Protein AF-A0A8H6AE35-F1 (afdb_monomer)

Structure (mmCIF, N/CA/C/O backbone):
data_AF-A0A8H6AE35-F1
#
_entry.id   AF-A0A8H6AE35-F1
#
loop_
_atom_site.group_PDB
_atom_site.id
_atom_site.type_symbol
_atom_site.label_atom_id
_atom_site.label_alt_id
_atom_site.label_comp_id
_atom_site.label_asym_id
_atom_site.label_entity_id
_atom_site.label_seq_id
_atom_site.pdbx_PDB_ins_code
_atom_site.Cartn_x
_atom_site.Cartn_y
_atom_site.Cartn_z
_atom_site.occupancy
_atom_site.B_iso_or_equiv
_atom_site.auth_seq_id
_atom_site.auth_comp_id
_atom_site.auth_asym_id
_atom_site.auth_atom_id
_atom_site.pdbx_PDB_model_num
ATOM 1 N N . MET A 1 1 ? -24.345 3.862 10.213 1.00 61.72 1 MET A N 1
ATOM 2 C CA . MET A 1 1 ? -23.759 2.554 9.835 1.00 61.72 1 MET A CA 1
ATOM 3 C C . MET A 1 1 ? -23.803 1.649 11.055 1.00 61.72 1 MET A C 1
ATOM 5 O O . MET A 1 1 ? -23.489 2.137 12.128 1.00 61.72 1 MET A O 1
ATOM 9 N N . SER A 1 2 ? -24.233 0.392 10.921 1.00 86.06 2 SER A N 1
ATOM 10 C CA . SER A 1 2 ? -24.308 -0.544 12.057 1.00 86.06 2 SER A CA 1
ATOM 11 C C . SER A 1 2 ? -22.906 -0.990 12.490 1.00 86.06 2 SER A C 1
ATOM 13 O O . SER A 1 2 ? -22.033 -1.174 11.639 1.00 86.06 2 SER A O 1
ATOM 15 N N . GLU A 1 3 ? -22.683 -1.192 13.786 1.00 84.06 3 GLU A N 1
ATOM 16 C CA . GLU A 1 3 ? -21.409 -1.663 14.348 1.00 84.06 3 GLU A CA 1
ATOM 17 C C . GLU A 1 3 ? -20.921 -2.956 13.674 1.00 84.06 3 GLU A C 1
ATOM 19 O O . GLU A 1 3 ? -19.757 -3.064 13.289 1.00 84.06 3 GLU A O 1
ATOM 24 N N . ALA A 1 4 ? -21.842 -3.878 13.375 1.00 88.56 4 ALA A N 1
ATOM 25 C CA . ALA A 1 4 ? -21.546 -5.106 12.639 1.00 88.56 4 ALA A CA 1
ATOM 26 C C . ALA A 1 4 ? -20.911 -4.831 11.261 1.00 88.56 4 ALA A C 1
ATOM 28 O O . ALA A 1 4 ? -19.960 -5.500 10.859 1.00 88.56 4 ALA A O 1
ATOM 29 N N . THR A 1 5 ? -21.382 -3.801 10.548 1.00 87.81 5 THR A N 1
ATOM 30 C CA . THR A 1 5 ? -20.834 -3.437 9.229 1.00 87.81 5 THR A CA 1
ATOM 31 C C . THR A 1 5 ? -19.429 -2.844 9.317 1.00 87.81 5 THR A C 1
ATOM 33 O O . THR A 1 5 ? -18.624 -3.043 8.407 1.00 87.81 5 THR A O 1
ATOM 36 N N . LEU A 1 6 ? -19.104 -2.149 10.412 1.00 88.62 6 LEU A N 1
ATOM 37 C CA . LEU A 1 6 ? -17.765 -1.603 10.649 1.00 88.62 6 LEU A CA 1
ATOM 38 C C . LEU A 1 6 ? -16.768 -2.718 10.975 1.00 88.62 6 LEU A C 1
ATOM 40 O O . LEU A 1 6 ? -15.671 -2.740 10.415 1.00 88.62 6 LEU A O 1
ATOM 44 N N . THR A 1 7 ? -17.172 -3.672 11.815 1.00 90.25 7 THR A N 1
ATOM 45 C CA . THR A 1 7 ? -16.350 -4.831 12.186 1.00 90.25 7 THR A CA 1
ATOM 46 C C . THR A 1 7 ? -16.011 -5.690 10.973 1.00 90.25 7 THR A C 1
ATOM 48 O O . THR A 1 7 ? -14.846 -6.029 10.773 1.00 90.25 7 THR A O 1
ATOM 51 N N . VAL A 1 8 ? -16.995 -5.963 10.110 1.00 93.00 8 VAL A N 1
ATOM 52 C CA . VAL A 1 8 ? -16.777 -6.712 8.864 1.00 93.00 8 VAL A CA 1
ATOM 53 C C . VAL A 1 8 ? -15.834 -5.960 7.923 1.00 93.00 8 VAL A C 1
ATOM 55 O O . VAL A 1 8 ? -14.871 -6.529 7.424 1.00 93.00 8 VAL A O 1
ATOM 58 N N . ARG A 1 9 ? -16.038 -4.655 7.702 1.00 91.62 9 ARG A N 1
ATOM 59 C CA . ARG A 1 9 ? -15.123 -3.872 6.848 1.00 91.62 9 ARG A CA 1
ATOM 60 C C . ARG A 1 9 ? -13.689 -3.906 7.365 1.00 91.62 9 ARG A C 1
ATOM 62 O O . ARG A 1 9 ? -12.757 -4.023 6.574 1.00 91.62 9 ARG A O 1
ATOM 69 N N . ARG A 1 10 ? -13.516 -3.836 8.685 1.00 92.44 10 ARG A N 1
ATOM 70 C CA . ARG A 1 10 ? -12.202 -3.903 9.319 1.00 92.44 10 ARG A CA 1
ATOM 71 C C . ARG A 1 10 ? -11.553 -5.274 9.139 1.00 92.44 10 ARG A C 1
ATOM 73 O O . ARG A 1 10 ? -10.369 -5.314 8.831 1.00 92.44 10 ARG A O 1
ATOM 80 N N . SER A 1 11 ? -12.291 -6.373 9.300 1.00 94.56 11 SER A N 1
ATOM 81 C CA . SER A 1 11 ? -11.723 -7.715 9.119 1.00 94.56 11 SER A CA 1
ATOM 82 C C . SER A 1 11 ? -11.271 -7.954 7.678 1.00 94.56 11 SER A C 1
ATOM 84 O O . SER A 1 11 ? -10.155 -8.423 7.468 1.00 94.56 11 SER A O 1
ATOM 86 N N . TYR A 1 12 ? -12.070 -7.544 6.688 1.00 95.25 12 TYR A N 1
ATOM 87 C CA . TYR A 1 12 ? -11.677 -7.617 5.279 1.00 95.25 12 TYR A CA 1
ATOM 88 C C . TYR A 1 12 ? -10.474 -6.725 4.965 1.00 95.25 12 TYR A C 1
ATOM 90 O O . TYR A 1 12 ? -9.563 -7.164 4.273 1.00 95.25 12 TYR A O 1
ATOM 98 N N . ALA A 1 13 ? -10.420 -5.504 5.508 1.00 93.81 13 ALA A N 1
ATOM 99 C CA . ALA A 1 13 ? -9.268 -4.624 5.319 1.00 93.81 13 ALA A CA 1
ATOM 100 C C . ALA A 1 13 ? -7.968 -5.246 5.860 1.00 93.81 13 ALA A C 1
ATOM 102 O O . ALA A 1 13 ? -6.922 -5.144 5.221 1.00 93.81 13 ALA A O 1
ATOM 103 N N . GLU A 1 14 ? -8.020 -5.919 7.013 1.00 94.12 14 GLU A N 1
ATOM 104 C CA . GLU A 1 14 ? -6.869 -6.674 7.512 1.00 94.12 14 GLU A CA 1
ATOM 105 C C . GLU A 1 14 ? -6.538 -7.863 6.612 1.00 94.12 14 GLU A C 1
ATOM 107 O O . GLU A 1 14 ? -5.373 -8.039 6.266 1.00 94.12 14 GLU A O 1
ATOM 112 N N . LEU A 1 15 ? -7.531 -8.648 6.192 1.00 96.62 15 LEU A N 1
ATOM 113 C CA . LEU A 1 15 ? -7.325 -9.800 5.312 1.00 96.62 15 LEU A CA 1
ATOM 114 C C . LEU A 1 15 ? -6.634 -9.388 4.007 1.00 96.62 15 LEU A C 1
ATOM 116 O O . LEU A 1 15 ? -5.630 -9.987 3.629 1.00 96.62 15 LEU A O 1
ATOM 120 N N . TYR A 1 16 ? -7.112 -8.326 3.357 1.00 95.00 16 TYR A N 1
ATOM 121 C CA . TYR A 1 16 ? -6.507 -7.807 2.131 1.00 95.00 16 TYR A CA 1
ATOM 122 C C . TYR A 1 16 ? -5.099 -7.260 2.361 1.00 95.00 16 TYR A C 1
ATOM 124 O O . TYR A 1 16 ? -4.239 -7.437 1.504 1.00 95.00 16 TYR A O 1
ATOM 132 N N . ALA A 1 17 ? -4.829 -6.652 3.523 1.00 94.44 17 ALA A N 1
ATOM 133 C CA . ALA A 1 17 ? -3.479 -6.212 3.863 1.00 94.44 17 ALA A CA 1
ATOM 134 C C . ALA A 1 17 ? -2.512 -7.399 3.949 1.00 94.44 17 ALA A C 1
ATOM 136 O O . ALA A 1 17 ? -1.426 -7.338 3.380 1.00 94.44 17 ALA A O 1
ATOM 137 N N . HIS A 1 18 ? -2.914 -8.485 4.614 1.00 94.62 18 HIS A N 1
ATOM 138 C CA . HIS A 1 18 ? -2.094 -9.694 4.707 1.00 94.62 18 HIS A CA 1
ATOM 139 C C . HIS A 1 18 ? -1.900 -10.340 3.332 1.00 94.62 18 HIS A C 1
ATOM 141 O O . HIS A 1 18 ? -0.783 -10.699 2.983 1.00 94.62 18 HIS A O 1
ATOM 147 N N . ALA A 1 19 ? -2.954 -10.423 2.517 1.00 93.44 19 ALA A N 1
ATOM 148 C CA . ALA A 1 19 ? -2.854 -10.961 1.162 1.00 93.44 19 ALA A CA 1
ATOM 149 C C . ALA A 1 19 ? -1.888 -10.148 0.280 1.00 93.44 19 ALA A C 1
ATOM 151 O O . ALA A 1 19 ? -1.064 -10.733 -0.420 1.00 93.44 19 ALA A O 1
ATOM 152 N N . ALA A 1 20 ? -1.941 -8.813 0.347 1.00 92.06 20 ALA A N 1
ATOM 153 C CA . ALA A 1 20 ? -1.037 -7.943 -0.402 1.00 92.06 20 ALA A CA 1
ATOM 154 C C . ALA A 1 20 ? 0.424 -8.096 0.054 1.00 92.06 20 ALA A C 1
ATOM 156 O O . ALA A 1 20 ? 1.321 -8.163 -0.782 1.00 92.06 20 ALA A O 1
ATOM 157 N N . LEU A 1 21 ? 0.669 -8.198 1.364 1.00 92.19 21 LEU A N 1
ATOM 158 C CA . LEU A 1 21 ? 2.012 -8.421 1.911 1.00 92.19 21 LEU A CA 1
ATOM 159 C C . LEU A 1 21 ? 2.576 -9.785 1.502 1.00 92.19 21 LEU A C 1
ATOM 161 O O . LEU A 1 21 ? 3.684 -9.840 0.977 1.00 92.19 21 LEU A O 1
ATOM 165 N N . ASN A 1 22 ? 1.787 -10.851 1.651 1.00 91.19 22 ASN A N 1
ATOM 166 C CA . ASN A 1 22 ? 2.178 -12.198 1.232 1.00 91.19 22 ASN A CA 1
ATOM 167 C C . ASN A 1 22 ? 2.440 -12.261 -0.278 1.00 91.19 22 ASN A C 1
ATOM 169 O O . ASN A 1 22 ? 3.361 -12.934 -0.726 1.00 91.19 22 ASN A O 1
ATOM 173 N N . SER A 1 23 ? 1.647 -11.539 -1.077 1.00 87.81 23 SER A N 1
ATOM 174 C CA . SER A 1 23 ? 1.897 -11.424 -2.511 1.00 87.81 23 SER A CA 1
ATOM 175 C C . SER A 1 23 ? 3.272 -10.814 -2.777 1.00 87.81 23 SER A C 1
ATOM 177 O O . SER A 1 23 ? 4.013 -11.392 -3.562 1.00 87.81 23 SER A O 1
ATOM 179 N N . ILE A 1 24 ? 3.627 -9.710 -2.101 1.00 87.25 24 ILE A N 1
ATOM 180 C CA . ILE A 1 24 ? 4.938 -9.050 -2.240 1.00 87.25 24 ILE A CA 1
ATOM 181 C C . ILE A 1 24 ? 6.086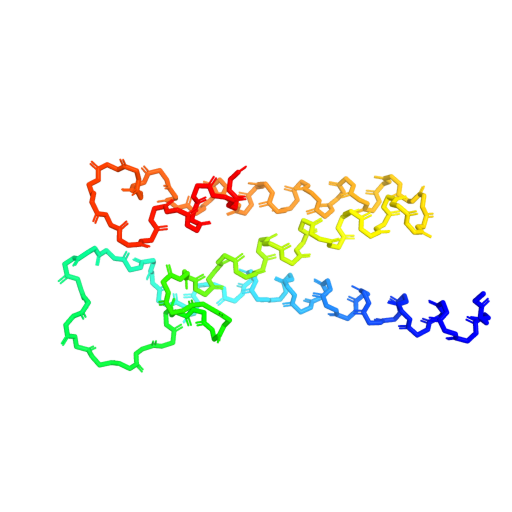 -9.989 -1.869 1.00 87.25 24 ILE A C 1
ATOM 183 O O . ILE A 1 24 ? 7.090 -10.038 -2.572 1.00 87.25 24 ILE A O 1
ATOM 187 N N . GLU A 1 25 ? 5.942 -10.749 -0.787 1.00 86.75 25 GLU A N 1
ATOM 188 C CA . GLU A 1 25 ? 6.955 -11.716 -0.347 1.00 86.75 25 GLU A CA 1
ATOM 189 C C . GLU A 1 25 ? 7.166 -12.842 -1.373 1.00 86.75 25 GLU A C 1
ATOM 191 O O . GLU A 1 25 ? 8.298 -13.267 -1.602 1.00 86.75 25 GLU A O 1
ATOM 196 N N . ASN A 1 26 ? 6.106 -13.243 -2.075 1.00 82.50 26 ASN A N 1
ATOM 197 C CA . ASN A 1 26 ? 6.148 -14.287 -3.100 1.00 82.50 26 ASN A CA 1
ATOM 198 C C . ASN A 1 26 ? 6.486 -13.752 -4.507 1.00 82.50 26 ASN A C 1
ATOM 200 O O . ASN A 1 26 ? 6.375 -14.474 -5.498 1.00 82.50 26 ASN A O 1
ATOM 204 N N . TRP A 1 27 ? 6.905 -12.490 -4.649 1.00 78.19 27 TRP A N 1
ATOM 205 C CA . TRP A 1 27 ? 7.253 -11.919 -5.958 1.00 78.19 27 TRP A CA 1
ATOM 206 C C . TRP A 1 27 ? 8.470 -12.540 -6.625 1.00 78.19 27 TRP A C 1
ATOM 208 O O . TRP A 1 27 ? 8.616 -12.385 -7.841 1.00 78.19 27 TRP A O 1
ATOM 218 N N . THR A 1 28 ? 9.321 -13.209 -5.852 1.00 64.12 28 THR A N 1
ATOM 219 C CA . THR A 1 28 ? 10.470 -13.977 -6.346 1.00 64.12 28 THR A CA 1
ATOM 220 C C . THR A 1 28 ? 10.020 -15.155 -7.212 1.00 64.12 28 THR A C 1
ATOM 222 O O . THR A 1 28 ? 10.705 -15.505 -8.168 1.00 64.12 28 THR A O 1
ATOM 225 N N . ASP A 1 29 ? 8.836 -15.707 -6.926 1.00 64.00 29 ASP A N 1
ATOM 226 C CA . ASP A 1 29 ? 8.227 -16.797 -7.696 1.00 64.00 29 ASP A CA 1
ATOM 227 C C . ASP A 1 29 ? 7.458 -16.280 -8.923 1.00 64.00 29 ASP A C 1
ATOM 229 O O . ASP A 1 29 ? 7.083 -17.051 -9.811 1.00 64.00 29 ASP A O 1
ATOM 233 N N . LEU A 1 30 ? 7.206 -14.966 -8.990 1.00 64.81 30 LEU A N 1
ATOM 234 C CA . LEU A 1 30 ? 6.528 -14.338 -10.116 1.00 64.81 30 LEU A CA 1
ATOM 235 C C . LEU A 1 30 ? 7.521 -13.949 -11.212 1.00 64.81 30 LEU A C 1
ATOM 237 O O . LEU A 1 30 ? 8.601 -13.429 -10.914 1.00 64.81 30 LEU A O 1
ATOM 241 N N . PRO A 1 31 ? 7.123 -14.072 -12.491 1.00 61.47 31 PRO A N 1
ATOM 242 C CA . PRO A 1 31 ? 7.977 -13.644 -13.583 1.00 61.47 31 PRO A CA 1
ATOM 243 C C . PRO A 1 31 ? 8.343 -12.159 -13.452 1.00 61.47 31 PRO A C 1
ATOM 245 O O . PRO A 1 31 ? 7.601 -11.349 -12.880 1.00 61.47 31 PRO A O 1
ATOM 248 N N . GLU A 1 32 ? 9.512 -11.804 -13.975 1.00 63.19 32 GLU A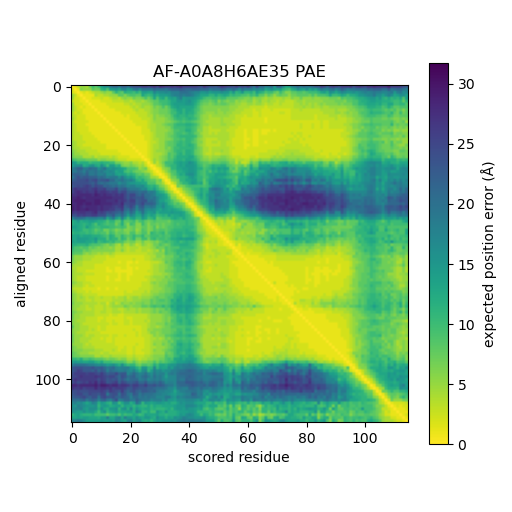 N 1
ATOM 249 C CA . GLU A 1 32 ? 9.982 -10.421 -14.038 1.00 63.19 32 GLU A CA 1
ATOM 250 C C . GLU A 1 32 ? 9.000 -9.538 -14.831 1.00 63.19 32 GLU A C 1
ATOM 252 O O . GLU A 1 32 ? 8.199 -10.046 -15.627 1.00 63.19 32 GLU A O 1
ATOM 257 N N . LEU A 1 33 ? 9.007 -8.222 -14.571 1.00 58.94 33 LEU A N 1
ATOM 258 C CA . LEU A 1 33 ? 8.065 -7.303 -15.215 1.00 58.94 33 LEU A CA 1
ATOM 259 C C . LEU A 1 33 ? 8.160 -7.421 -16.747 1.00 58.94 33 LEU A C 1
ATOM 261 O O . LEU A 1 33 ? 9.265 -7.510 -17.284 1.00 58.94 33 LEU A O 1
ATOM 265 N N . PRO A 1 34 ? 7.022 -7.405 -17.463 1.00 55.03 34 PRO A N 1
ATOM 266 C CA . PRO A 1 34 ? 7.028 -7.537 -18.911 1.00 55.03 34 PRO A CA 1
ATOM 267 C C . PRO A 1 34 ? 7.807 -6.382 -19.555 1.00 55.03 34 PRO A C 1
ATOM 269 O O . PRO A 1 34 ? 7.484 -5.211 -19.359 1.00 55.03 34 PRO A O 1
ATOM 272 N N . THR A 1 35 ? 8.830 -6.723 -20.339 1.00 53.62 35 THR A N 1
ATOM 273 C CA . THR A 1 35 ? 9.482 -5.808 -21.281 1.00 53.62 35 THR A CA 1
ATOM 274 C C . THR A 1 35 ? 8.712 -5.822 -22.609 1.00 53.62 35 THR A C 1
ATOM 276 O O . THR A 1 35 ? 8.162 -6.862 -22.987 1.00 53.62 35 THR A O 1
ATOM 279 N N . PRO A 1 36 ? 8.659 -4.700 -23.352 1.00 49.97 36 PRO A N 1
ATOM 280 C CA . PRO A 1 36 ? 7.839 -4.576 -24.565 1.00 49.97 36 PRO A CA 1
ATOM 281 C C . PRO A 1 36 ? 8.178 -5.599 -25.667 1.00 49.97 36 PRO A C 1
ATOM 283 O O . PRO A 1 36 ? 7.340 -5.884 -26.516 1.00 49.97 36 PRO A O 1
ATOM 286 N N . ALA A 1 37 ? 9.372 -6.200 -25.643 1.00 49.88 37 ALA A N 1
ATOM 287 C CA . ALA A 1 37 ? 9.801 -7.206 -26.615 1.00 49.88 37 ALA A CA 1
ATOM 288 C C . ALA A 1 37 ? 9.233 -8.623 -26.368 1.00 49.88 37 ALA A C 1
ATOM 290 O O . ALA A 1 37 ? 9.355 -9.483 -27.238 1.00 49.88 37 ALA A O 1
ATOM 291 N N . MET A 1 38 ? 8.635 -8.893 -25.201 1.00 51.47 38 MET A N 1
ATOM 292 C CA . MET A 1 38 ? 8.274 -10.254 -24.765 1.00 51.47 38 MET A CA 1
ATOM 293 C C . MET A 1 38 ? 6.782 -10.608 -24.935 1.00 51.47 38 MET A C 1
ATOM 295 O O . MET A 1 38 ? 6.364 -11.703 -24.564 1.00 51.47 38 MET A O 1
ATOM 299 N N . ASP A 1 39 ? 5.978 -9.701 -25.495 1.00 50.72 39 ASP A N 1
ATOM 300 C CA . ASP A 1 39 ? 4.504 -9.725 -25.435 1.00 50.72 39 ASP A CA 1
ATOM 301 C C . ASP A 1 39 ? 3.813 -10.605 -26.505 1.00 50.72 39 ASP A C 1
ATOM 303 O O . ASP A 1 39 ? 2.604 -10.527 -26.705 1.00 50.72 39 ASP A O 1
ATOM 307 N N . LEU A 1 40 ? 4.559 -11.453 -27.225 1.00 50.97 40 LEU A N 1
ATOM 308 C CA . LEU A 1 40 ? 4.023 -12.211 -28.371 1.00 50.97 40 LEU A CA 1
ATOM 309 C C . LEU A 1 40 ? 3.732 -13.692 -28.105 1.00 50.97 40 LEU A C 1
ATOM 311 O O . LEU A 1 40 ? 3.151 -14.359 -28.959 1.00 50.97 40 LEU A O 1
ATOM 315 N N . THR A 1 41 ? 4.076 -14.228 -26.934 1.00 43.53 41 THR A N 1
ATOM 316 C CA . THR A 1 41 ? 3.880 -15.656 -26.641 1.00 43.53 41 THR A CA 1
ATOM 317 C C . THR A 1 41 ? 3.091 -15.866 -25.352 1.00 43.53 41 THR A C 1
ATOM 319 O O . THR A 1 41 ? 3.666 -16.033 -24.284 1.00 43.53 41 THR A O 1
ATOM 322 N N . GLY A 1 42 ? 1.761 -15.865 -25.485 1.00 40.75 42 GLY A N 1
ATOM 323 C CA . GLY A 1 42 ? 0.825 -16.716 -24.738 1.00 40.75 42 GLY A CA 1
ATOM 324 C C . GLY A 1 42 ? 0.773 -16.617 -23.204 1.00 40.75 42 GLY A C 1
ATOM 325 O O . GLY A 1 42 ? 1.626 -17.143 -22.501 1.00 40.75 42 GLY A O 1
ATOM 326 N N . GLY A 1 43 ? -0.342 -16.079 -22.690 1.00 47.38 43 GLY A N 1
ATOM 327 C CA . GLY A 1 43 ? -1.041 -16.598 -21.499 1.00 47.38 43 GLY A CA 1
ATOM 328 C C . GLY A 1 43 ? -0.260 -16.736 -20.185 1.00 47.38 43 GLY A C 1
ATOM 329 O O . GLY A 1 43 ? -0.546 -17.647 -19.413 1.00 47.38 43 GLY A O 1
ATOM 330 N N . SER A 1 44 ? 0.727 -15.881 -19.917 1.00 50.62 44 SER A N 1
ATOM 331 C CA . SER A 1 44 ? 1.520 -15.938 -18.680 1.00 50.62 44 SER A CA 1
ATOM 332 C C . SER A 1 44 ? 0.850 -15.148 -17.535 1.00 50.62 44 SER A C 1
ATOM 334 O O . SER A 1 44 ? 0.279 -14.089 -17.808 1.00 50.62 44 SER A O 1
ATOM 336 N N . PRO A 1 45 ? 0.956 -15.576 -16.255 1.00 59.34 45 PRO A N 1
ATOM 337 C CA . PRO A 1 45 ? 0.413 -14.892 -15.064 1.00 59.34 45 PRO A CA 1
ATOM 338 C C . PRO A 1 45 ? 1.165 -13.588 -14.709 1.00 59.34 45 PRO A C 1
ATOM 340 O O . PRO A 1 45 ? 1.443 -13.296 -13.550 1.00 59.34 45 PRO A O 1
ATOM 343 N N . ARG A 1 46 ? 1.563 -12.813 -15.721 1.00 63.47 46 ARG A N 1
ATOM 344 C CA . ARG A 1 46 ? 2.350 -11.573 -15.600 1.00 63.47 46 ARG A CA 1
ATOM 345 C C . ARG A 1 46 ? 1.476 -10.330 -15.500 1.00 63.47 46 ARG A C 1
ATOM 347 O O . ARG A 1 46 ? 1.921 -9.302 -14.988 1.00 63.47 46 ARG A O 1
ATOM 354 N N . TRP A 1 47 ? 0.243 -10.439 -15.981 1.00 68.00 47 TRP A N 1
ATOM 355 C CA . TRP A 1 47 ? -0.702 -9.342 -16.105 1.00 68.00 47 TRP A CA 1
ATOM 356 C C . TRP A 1 47 ? -1.814 -9.463 -15.072 1.00 68.00 47 TRP A C 1
ATOM 358 O O . TRP A 1 47 ? -2.240 -10.559 -14.705 1.00 68.00 47 TRP A O 1
ATOM 368 N N . SER A 1 48 ? -2.258 -8.309 -14.598 1.00 70.56 48 SER A N 1
ATOM 369 C CA . SER A 1 48 ? -3.363 -8.163 -13.668 1.00 70.56 48 SER A CA 1
ATOM 370 C C . SER A 1 48 ? -4.659 -8.705 -14.272 1.00 70.56 48 SER A C 1
ATOM 372 O O . SER A 1 48 ? -4.967 -8.481 -15.444 1.00 70.56 48 SER A O 1
ATOM 374 N N . SER A 1 49 ? -5.459 -9.372 -13.440 1.00 71.19 49 SER A N 1
ATOM 375 C CA . SER A 1 49 ? -6.828 -9.761 -13.811 1.00 71.19 49 SER A CA 1
ATOM 376 C C . SER A 1 49 ? -7.789 -8.565 -13.828 1.00 71.19 49 SER A C 1
ATOM 378 O O . SER A 1 49 ? -8.838 -8.620 -14.468 1.00 71.19 49 SER A O 1
ATOM 380 N N . LEU A 1 50 ? -7.421 -7.478 -1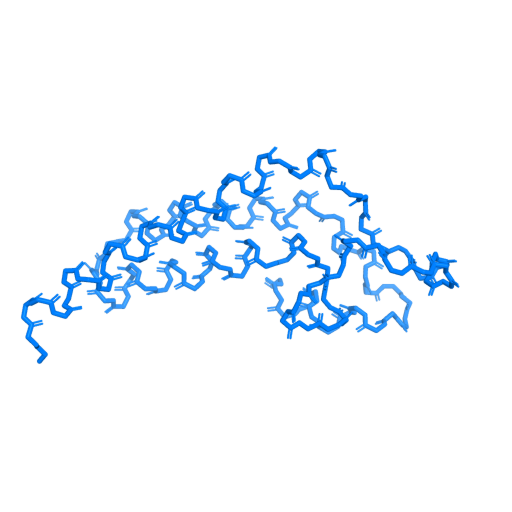3.141 1.00 71.75 50 LEU A N 1
ATOM 381 C CA . LEU A 1 50 ? -8.193 -6.242 -13.047 1.00 71.75 50 LEU A CA 1
ATOM 382 C C . LEU A 1 50 ? -7.977 -5.346 -14.269 1.00 71.75 50 LEU A C 1
ATOM 384 O O . LEU A 1 50 ? -8.909 -4.672 -14.705 1.00 71.75 50 LEU A O 1
ATOM 388 N N . HIS A 1 51 ? -6.760 -5.325 -14.819 1.00 69.50 51 HIS A N 1
ATOM 389 C CA . HIS A 1 51 ? -6.455 -4.561 -16.021 1.00 69.50 51 HIS A CA 1
ATOM 390 C C . HIS A 1 51 ? -5.405 -5.271 -16.896 1.00 69.50 51 HIS A C 1
ATOM 392 O O . HIS A 1 51 ? -4.266 -5.432 -16.456 1.00 69.50 51 HIS A O 1
ATOM 398 N N . PRO A 1 52 ? -5.728 -5.612 -18.160 1.00 65.38 52 PRO A N 1
ATOM 399 C CA . PRO A 1 52 ? -4.828 -6.357 -19.047 1.00 65.38 52 PRO A CA 1
ATOM 400 C C . PRO A 1 52 ? -3.471 -5.688 -19.290 1.00 65.38 52 PRO A C 1
ATOM 402 O O . PRO A 1 52 ? -2.502 -6.371 -19.596 1.00 65.38 52 PRO A O 1
ATOM 405 N N . SER A 1 53 ? -3.393 -4.362 -19.149 1.00 63.06 53 SER A N 1
ATOM 406 C CA . SER A 1 53 ? -2.157 -3.590 -19.342 1.00 63.06 53 SER A CA 1
ATOM 407 C C . SER A 1 53 ? -1.432 -3.248 -18.035 1.00 63.06 53 SER A C 1
ATOM 409 O O . SER A 1 53 ? -0.520 -2.431 -18.060 1.00 63.06 53 SER A O 1
ATOM 411 N N . ALA A 1 54 ? -1.860 -3.784 -16.886 1.00 67.12 54 ALA A N 1
ATOM 412 C CA . ALA A 1 54 ? -1.197 -3.553 -15.602 1.00 67.12 54 ALA A CA 1
ATOM 413 C C . ALA A 1 54 ? -0.402 -4.802 -15.177 1.00 67.12 54 ALA A C 1
ATOM 415 O O . ALA A 1 54 ? -0.953 -5.904 -15.203 1.00 67.12 54 ALA A O 1
ATOM 416 N N . PRO A 1 55 ? 0.870 -4.683 -14.758 1.00 74.38 55 PRO A N 1
ATOM 417 C CA . PRO A 1 55 ? 1.630 -5.806 -14.225 1.00 74.38 55 PRO A CA 1
ATOM 418 C C . PRO A 1 55 ? 0.995 -6.312 -12.931 1.00 74.38 55 PRO A C 1
ATOM 420 O O . PRO A 1 55 ? 0.597 -5.513 -12.083 1.00 74.38 55 PRO A O 1
ATOM 423 N N . LEU A 1 56 ? 0.982 -7.630 -12.733 1.00 76.50 56 LEU A N 1
ATOM 424 C CA . LEU A 1 56 ? 0.398 -8.259 -11.542 1.00 76.50 56 LEU A CA 1
ATOM 425 C C . LEU A 1 56 ? 1.001 -7.713 -10.232 1.00 76.50 56 LEU A C 1
ATOM 427 O O . LEU A 1 56 ? 0.292 -7.501 -9.253 1.00 76.50 56 LEU A O 1
ATOM 431 N N . LYS A 1 57 ? 2.306 -7.401 -10.230 1.00 79.50 57 LYS A N 1
ATOM 432 C CA . LYS A 1 57 ? 3.014 -6.840 -9.064 1.00 79.50 57 LYS A CA 1
ATOM 433 C C . LYS A 1 57 ? 2.478 -5.458 -8.639 1.00 79.50 57 LYS A C 1
ATOM 435 O O . LYS A 1 57 ? 2.587 -5.102 -7.472 1.00 79.50 57 LYS A O 1
ATOM 440 N N . LEU A 1 58 ? 1.841 -4.688 -9.530 1.00 81.44 58 LEU A N 1
ATOM 441 C CA . LEU A 1 58 ? 1.242 -3.402 -9.143 1.00 81.44 58 LEU A CA 1
ATOM 442 C C . LEU A 1 58 ? -0.011 -3.555 -8.276 1.00 81.44 58 LEU A C 1
ATOM 444 O O . LEU A 1 58 ? -0.309 -2.648 -7.501 1.00 81.44 58 LEU A O 1
ATOM 448 N N . GLU A 1 59 ? -0.737 -4.675 -8.364 1.00 85.69 59 GLU A N 1
ATOM 449 C CA . GLU A 1 59 ? -1.979 -4.865 -7.602 1.00 85.69 59 GLU A CA 1
ATOM 450 C C . GLU A 1 59 ? -1.729 -4.748 -6.094 1.00 85.69 59 GLU A C 1
ATOM 452 O O . GLU A 1 59 ? -2.457 -4.042 -5.397 1.00 85.69 59 GLU A O 1
ATOM 457 N N . SER A 1 60 ? -0.656 -5.369 -5.598 1.00 88.50 60 SER A N 1
ATOM 458 C CA . SER A 1 60 ? -0.303 -5.349 -4.174 1.00 88.50 60 SER A CA 1
ATOM 459 C C . SER A 1 60 ? 0.141 -3.964 -3.702 1.00 88.50 60 SER A C 1
ATOM 461 O O . SER A 1 60 ? -0.182 -3.568 -2.582 1.00 88.50 60 SER A O 1
ATOM 463 N N . VAL A 1 61 ? 0.817 -3.192 -4.561 1.00 88.75 61 VAL A N 1
ATOM 464 C CA . VAL A 1 61 ? 1.192 -1.797 -4.272 1.00 88.75 61 VAL A CA 1
ATOM 465 C C . VAL A 1 61 ? -0.064 -0.934 -4.140 1.00 88.75 61 VAL A C 1
ATOM 467 O O . VAL A 1 61 ? -0.267 -0.289 -3.109 1.00 88.75 61 VAL A O 1
ATOM 470 N N . VAL A 1 62 ? -0.954 -0.983 -5.136 1.00 88.94 62 VAL A N 1
ATOM 471 C CA . VAL A 1 62 ? -2.210 -0.217 -5.139 1.00 88.94 62 VAL A CA 1
ATOM 472 C C . VAL A 1 62 ? -3.106 -0.627 -3.967 1.00 88.94 62 VAL A C 1
ATOM 474 O O . VAL A 1 62 ? -3.674 0.234 -3.291 1.00 88.94 62 VAL A O 1
ATOM 477 N N . ALA A 1 63 ? -3.193 -1.924 -3.661 1.00 93.06 63 ALA A N 1
ATOM 478 C CA . ALA A 1 63 ? -3.949 -2.429 -2.520 1.00 93.06 63 ALA A CA 1
ATOM 479 C C . ALA A 1 63 ? -3.440 -1.845 -1.194 1.00 93.06 63 ALA A C 1
ATOM 481 O O . ALA A 1 63 ? -4.242 -1.372 -0.387 1.00 93.06 63 ALA A O 1
ATOM 482 N N . LEU A 1 64 ? -2.121 -1.814 -0.966 1.00 93.19 64 LEU A N 1
ATOM 483 C CA . LEU A 1 64 ? -1.546 -1.230 0.249 1.00 93.19 64 LEU A CA 1
ATOM 484 C C . LEU A 1 64 ? -1.806 0.279 0.358 1.00 93.19 64 LEU A C 1
ATOM 486 O O . LEU A 1 64 ? -2.106 0.751 1.458 1.00 93.19 64 LEU A O 1
ATOM 490 N N . VAL A 1 65 ? -1.761 1.024 -0.753 1.00 93.19 65 VAL A N 1
ATOM 491 C CA . VAL A 1 65 ? -2.110 2.458 -0.782 1.00 93.19 65 VAL A CA 1
ATOM 492 C C . VAL A 1 65 ? -3.574 2.666 -0.390 1.00 93.19 65 VAL A C 1
ATOM 494 O O . VAL A 1 65 ? -3.862 3.423 0.541 1.00 93.19 65 VAL A O 1
ATOM 497 N N . LEU A 1 66 ? -4.505 1.945 -1.024 1.00 94.12 66 LEU A N 1
ATOM 498 C CA . LEU A 1 66 ? -5.938 2.028 -0.714 1.00 94.12 66 LEU A CA 1
ATOM 499 C C . LEU A 1 66 ? -6.232 1.654 0.746 1.00 94.12 66 LEU A C 1
ATOM 501 O O . LEU A 1 66 ? -7.020 2.317 1.425 1.00 94.12 66 LEU A O 1
ATOM 505 N N . LEU A 1 67 ? -5.564 0.623 1.263 1.00 95.00 67 LEU A N 1
ATOM 506 C CA . LEU A 1 67 ? -5.684 0.206 2.657 1.00 95.00 67 LEU A CA 1
ATOM 507 C C . LEU A 1 67 ? -5.051 1.208 3.628 1.00 95.00 67 LEU A C 1
ATOM 509 O O . LEU A 1 67 ? -5.503 1.302 4.770 1.00 95.00 67 LEU A O 1
ATOM 513 N N . GLY A 1 68 ? -4.029 1.956 3.211 1.00 93.25 68 GLY A N 1
ATOM 514 C CA . GLY A 1 68 ? -3.488 3.090 3.957 1.00 93.25 68 GLY A CA 1
ATOM 515 C C . GLY A 1 68 ? -4.502 4.231 4.065 1.00 93.25 68 GLY A C 1
ATOM 516 O O . GLY A 1 68 ? -4.771 4.711 5.169 1.00 93.25 68 GLY A O 1
ATOM 517 N N . VAL A 1 69 ? -5.139 4.598 2.946 1.00 94.19 69 VAL A N 1
ATOM 518 C CA . VAL A 1 69 ? -6.226 5.594 2.910 1.00 94.19 69 VAL A CA 1
ATOM 519 C C . VAL A 1 69 ? -7.390 5.161 3.801 1.00 94.19 69 VAL A C 1
ATOM 521 O O . VAL A 1 69 ? -7.904 5.967 4.573 1.00 94.19 69 VAL A O 1
ATOM 524 N N . TYR A 1 70 ? -7.766 3.878 3.776 1.00 94.56 70 TYR A N 1
ATOM 525 C CA . TYR A 1 70 ? -8.789 3.338 4.673 1.00 94.56 70 TYR A CA 1
ATOM 526 C C . TYR A 1 70 ? -8.428 3.524 6.158 1.00 94.56 70 TYR A C 1
ATOM 528 O O . TYR A 1 70 ? -9.267 3.981 6.934 1.00 94.56 70 TYR A O 1
ATOM 536 N N . GLU A 1 71 ? -7.192 3.224 6.574 1.00 92.88 71 GLU A N 1
ATOM 537 C CA . GLU A 1 71 ? -6.775 3.416 7.975 1.00 92.88 71 GLU A CA 1
ATOM 538 C C . GLU A 1 71 ? -6.832 4.878 8.402 1.00 92.88 71 GLU A C 1
ATOM 540 O O . GLU A 1 71 ? -7.213 5.165 9.536 1.00 92.88 71 GLU A O 1
ATOM 545 N N . TYR A 1 72 ? -6.486 5.797 7.503 1.00 92.94 72 TYR A N 1
ATOM 546 C CA . TYR A 1 72 ? -6.573 7.224 7.775 1.00 92.94 72 TYR A CA 1
ATOM 547 C C . TYR A 1 72 ? -8.029 7.695 7.848 1.00 92.9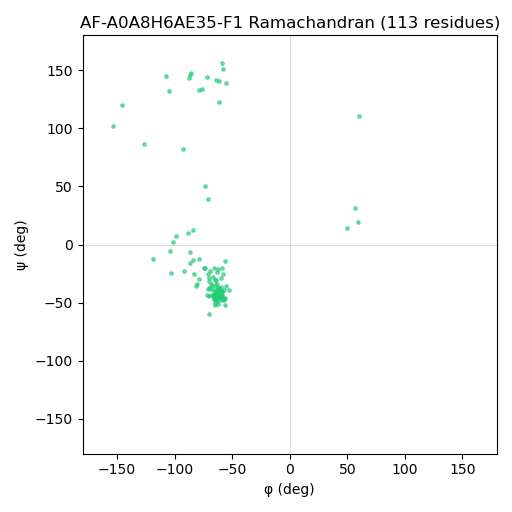4 72 TYR A C 1
ATOM 549 O O . TYR A 1 72 ? -8.473 8.146 8.902 1.00 92.94 72 TYR A O 1
ATOM 557 N N . CYS A 1 73 ? -8.793 7.530 6.767 1.00 91.19 73 CYS A N 1
ATOM 558 C CA . CYS A 1 73 ? -10.136 8.090 6.634 1.00 91.19 73 CYS A CA 1
ATOM 559 C C . CYS A 1 73 ? -11.173 7.418 7.541 1.00 91.19 73 CYS A C 1
ATOM 561 O O . CYS A 1 73 ? -12.073 8.089 8.031 1.00 91.19 73 CYS A O 1
ATOM 563 N N . GLN A 1 74 ? -11.091 6.097 7.733 1.00 89.75 74 GLN A N 1
ATOM 564 C CA . GLN A 1 74 ? -12.140 5.332 8.424 1.00 89.75 74 GLN A CA 1
ATOM 565 C C . GLN A 1 74 ? -11.766 4.961 9.858 1.00 89.75 74 GLN A C 1
ATOM 567 O O . GLN A 1 74 ? -12.649 4.701 10.672 1.00 89.75 74 GLN A O 1
ATOM 572 N N . ARG A 1 75 ? -10.467 4.894 10.177 1.00 89.62 75 ARG A N 1
ATOM 573 C CA . ARG A 1 75 ? -9.995 4.453 11.497 1.00 89.62 75 ARG A CA 1
ATOM 574 C C . ARG A 1 75 ? -9.203 5.508 12.262 1.00 89.62 75 ARG A C 1
ATOM 576 O O . ARG A 1 75 ? -8.947 5.289 13.443 1.00 89.62 75 ARG A O 1
ATOM 583 N N . GLY A 1 76 ? -8.783 6.599 11.615 1.00 90.44 76 GLY A N 1
ATOM 584 C CA . GLY A 1 76 ? -7.890 7.595 12.212 1.00 90.44 76 GLY A CA 1
ATOM 585 C C . GLY A 1 76 ? -6.541 7.015 12.660 1.00 90.44 76 GLY A C 1
ATOM 586 O O . GLY A 1 76 ? -5.867 7.596 13.507 1.00 90.44 76 GLY A O 1
ATOM 587 N N . ASN A 1 77 ? -6.139 5.848 12.143 1.00 92.31 77 ASN A N 1
ATOM 588 C CA . ASN A 1 77 ? -4.943 5.141 12.592 1.00 92.31 77 ASN A CA 1
ATOM 589 C C . ASN A 1 77 ? -3.729 5.523 11.740 1.00 92.31 77 ASN A C 1
ATOM 591 O O . ASN A 1 77 ? -3.321 4.808 10.822 1.00 92.31 77 ASN A O 1
ATOM 595 N N . PHE A 1 78 ? -3.127 6.658 12.084 1.00 92.25 78 PHE A N 1
ATOM 596 C CA . PHE A 1 78 ? -1.973 7.214 11.378 1.00 92.25 78 PHE A CA 1
ATOM 597 C C . PHE A 1 78 ? -0.753 6.294 11.361 1.00 92.25 78 PHE A C 1
ATOM 599 O O . PHE A 1 78 ? -0.039 6.250 10.363 1.00 92.25 78 PHE A O 1
ATOM 606 N N . SER A 1 79 ? -0.510 5.556 12.448 1.00 93.31 79 SER A N 1
ATOM 607 C CA . SER A 1 79 ? 0.629 4.637 12.531 1.00 93.31 79 SER A CA 1
ATOM 608 C C . SER A 1 79 ? 0.488 3.506 11.510 1.00 93.31 79 SER A C 1
ATOM 610 O O . SER A 1 79 ? 1.406 3.240 10.731 1.00 93.31 79 SER A O 1
ATOM 612 N N . LYS A 1 80 ? -0.705 2.900 11.440 1.00 92.00 80 LYS A N 1
ATOM 613 C CA . LYS A 1 80 ? -0.983 1.802 10.511 1.00 92.00 80 LYS A CA 1
ATOM 614 C C . LYS A 1 80 ? -1.062 2.266 9.060 1.00 92.00 80 LYS A C 1
ATOM 616 O O . LYS A 1 80 ? -0.531 1.585 8.187 1.00 92.00 80 LYS A O 1
ATOM 621 N N . MET A 1 81 ? -1.644 3.441 8.814 1.00 95.38 81 MET A N 1
ATOM 622 C CA . MET A 1 81 ? -1.588 4.085 7.500 1.00 95.38 81 MET A CA 1
ATOM 623 C C . MET A 1 81 ? -0.138 4.280 7.046 1.00 95.38 81 MET A C 1
ATOM 625 O O . MET A 1 81 ? 0.219 3.811 5.969 1.00 95.38 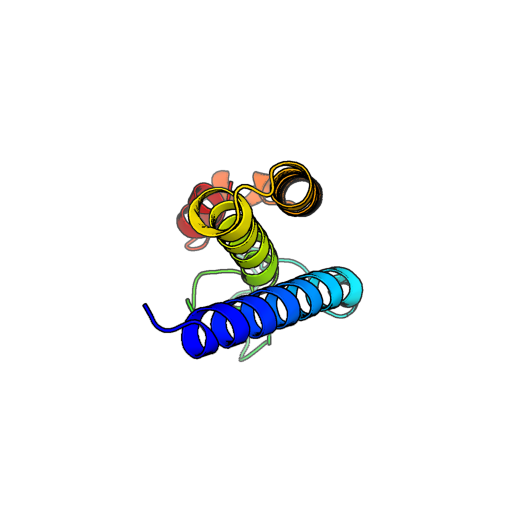81 MET A O 1
ATOM 629 N N . ARG A 1 82 ? 0.712 4.890 7.885 1.00 94.19 82 ARG A N 1
ATOM 630 C CA . ARG A 1 82 ? 2.116 5.163 7.546 1.00 94.19 82 ARG A CA 1
ATOM 631 C C . ARG A 1 82 ? 2.888 3.880 7.267 1.00 94.19 82 ARG A C 1
ATOM 633 O O . ARG A 1 82 ? 3.642 3.827 6.308 1.00 94.19 82 ARG A O 1
ATOM 640 N N . SER A 1 83 ? 2.687 2.841 8.077 1.00 93.81 83 SER A N 1
ATOM 641 C CA . SER A 1 83 ? 3.320 1.537 7.856 1.00 93.81 83 SER A CA 1
ATOM 642 C C . SER A 1 83 ? 2.941 0.940 6.494 1.00 93.81 83 SER A C 1
ATOM 644 O O . SER A 1 83 ? 3.829 0.524 5.750 1.00 93.81 83 SER A O 1
ATOM 646 N N . ARG A 1 84 ? 1.650 0.963 6.128 1.00 92.81 84 ARG A N 1
ATOM 647 C CA . ARG A 1 84 ? 1.174 0.466 4.826 1.00 92.81 84 ARG A CA 1
ATOM 648 C C . ARG A 1 84 ? 1.702 1.306 3.661 1.00 92.81 84 ARG A C 1
ATOM 650 O O . ARG A 1 84 ? 2.188 0.736 2.690 1.00 92.81 84 ARG A O 1
ATOM 657 N N . ALA A 1 85 ? 1.668 2.632 3.784 1.00 92.06 85 ALA A N 1
ATOM 658 C CA . ALA A 1 85 ? 2.179 3.551 2.769 1.00 92.06 85 ALA A CA 1
ATOM 659 C C . ALA A 1 85 ? 3.696 3.406 2.566 1.00 92.06 85 ALA A C 1
ATOM 661 O O . ALA A 1 85 ? 4.153 3.314 1.433 1.00 92.06 85 ALA A O 1
ATOM 662 N N . ASN A 1 86 ? 4.472 3.303 3.648 1.00 92.56 86 ASN A N 1
ATOM 663 C CA . ASN A 1 86 ? 5.918 3.093 3.566 1.00 92.56 86 ASN A CA 1
ATOM 664 C C . ASN A 1 86 ? 6.257 1.763 2.890 1.00 92.56 86 ASN A C 1
ATOM 666 O O . ASN A 1 86 ? 7.177 1.719 2.080 1.00 92.56 86 ASN A O 1
ATOM 670 N N . LYS A 1 87 ? 5.515 0.689 3.200 1.00 92.38 87 LYS A N 1
ATOM 671 C CA . LYS A 1 87 ? 5.695 -0.597 2.519 1.00 92.38 87 LYS A CA 1
ATOM 672 C C . LYS A 1 87 ? 5.369 -0.467 1.034 1.00 92.38 87 LYS A C 1
ATOM 674 O O . LYS A 1 87 ? 6.187 -0.879 0.228 1.00 92.38 87 LYS A O 1
ATOM 679 N N . ALA A 1 88 ? 4.234 0.141 0.680 1.00 89.88 88 ALA A N 1
ATOM 680 C CA . ALA A 1 88 ? 3.859 0.362 -0.715 1.00 89.88 88 ALA A CA 1
ATOM 681 C C . ALA A 1 88 ? 4.936 1.143 -1.481 1.00 89.88 88 ALA A C 1
ATOM 683 O O . ALA A 1 88 ? 5.325 0.725 -2.564 1.00 89.88 88 ALA A O 1
ATOM 684 N N . LEU A 1 89 ? 5.457 2.224 -0.891 1.00 87.75 89 LEU A N 1
ATOM 685 C CA . LEU A 1 89 ? 6.496 3.054 -1.494 1.00 87.75 89 LEU A CA 1
ATOM 686 C C . LEU A 1 89 ? 7.812 2.293 -1.672 1.00 87.75 89 LEU A C 1
ATOM 688 O O . LEU A 1 89 ? 8.358 2.297 -2.767 1.00 87.75 89 LEU A O 1
ATOM 692 N N . ALA A 1 90 ? 8.310 1.630 -0.624 1.00 88.12 90 ALA A N 1
ATOM 693 C CA . ALA A 1 90 ? 9.540 0.841 -0.710 1.00 88.12 90 ALA A CA 1
ATOM 694 C C . ALA A 1 90 ? 9.419 -0.226 -1.803 1.00 88.12 90 ALA A C 1
ATOM 696 O O . ALA A 1 90 ? 10.253 -0.321 -2.693 1.00 88.12 90 ALA A O 1
ATOM 697 N N . THR A 1 91 ? 8.297 -0.939 -1.799 1.00 86.50 91 THR A N 1
ATOM 698 C CA . THR A 1 91 ? 7.978 -1.943 -2.801 1.00 86.50 91 THR A CA 1
ATOM 699 C C . THR A 1 91 ? 7.866 -1.353 -4.216 1.00 86.50 91 THR A C 1
ATOM 701 O O . THR A 1 91 ? 8.328 -1.979 -5.161 1.00 86.50 91 THR A O 1
ATOM 704 N N . ALA A 1 92 ? 7.296 -0.158 -4.392 1.00 82.75 92 ALA A N 1
ATOM 705 C CA . ALA A 1 92 ? 7.231 0.515 -5.691 1.00 82.75 92 ALA A CA 1
ATOM 706 C C . ALA A 1 92 ? 8.612 0.963 -6.196 1.00 82.75 92 ALA A C 1
ATOM 708 O O . ALA A 1 92 ? 8.864 0.895 -7.394 1.00 82.75 92 ALA A O 1
ATOM 709 N N . VAL A 1 93 ? 9.498 1.392 -5.292 1.00 80.50 93 VAL A N 1
ATOM 710 C CA . VAL A 1 93 ? 10.891 1.754 -5.604 1.00 80.50 93 VAL A CA 1
ATOM 711 C C . VAL A 1 93 ? 11.713 0.524 -5.995 1.00 80.50 93 VAL A C 1
ATOM 713 O O . VAL A 1 93 ? 12.528 0.608 -6.910 1.00 80.50 93 VAL A O 1
ATOM 716 N N . ASP A 1 94 ? 11.482 -0.614 -5.337 1.00 80.06 94 ASP A N 1
ATOM 717 C CA . ASP A 1 94 ? 12.139 -1.886 -5.662 1.00 80.06 94 ASP A CA 1
ATOM 718 C C . ASP A 1 94 ? 11.674 -2.455 -7.014 1.00 80.06 94 ASP A C 1
ATOM 720 O O . ASP A 1 94 ? 12.374 -3.252 -7.643 1.00 80.06 94 ASP A O 1
ATOM 724 N N . LEU A 1 95 ? 10.491 -2.055 -7.489 1.00 74.44 95 LEU A N 1
ATOM 725 C CA . LEU A 1 95 ? 10.052 -2.373 -8.839 1.00 74.44 95 LEU A CA 1
ATOM 726 C C . LEU A 1 95 ? 10.782 -1.457 -9.838 1.00 74.44 95 LEU A C 1
ATOM 728 O O . LEU A 1 95 ? 10.787 -0.240 -9.663 1.00 74.44 95 LEU A O 1
ATOM 732 N N . PRO A 1 96 ? 11.326 -1.988 -10.949 1.00 61.34 96 PRO A N 1
ATOM 733 C CA . PRO A 1 96 ? 11.963 -1.186 -11.995 1.00 61.34 96 PRO A CA 1
ATOM 734 C C . PRO A 1 96 ? 10.926 -0.422 -12.847 1.00 61.34 96 PRO A C 1
ATOM 736 O O . PRO A 1 96 ? 10.944 -0.466 -14.077 1.00 61.34 96 PRO A O 1
ATOM 739 N N . LEU A 1 97 ? 10.003 0.303 -12.203 1.00 56.78 97 LEU A N 1
ATOM 740 C CA . LEU A 1 97 ? 8.974 1.132 -12.839 1.00 56.78 97 LEU A CA 1
ATOM 741 C C . LEU A 1 97 ? 9.590 2.268 -13.668 1.00 56.78 97 LEU A C 1
ATOM 743 O O . LEU A 1 97 ? 8.959 2.755 -14.597 1.00 56.78 97 LEU A O 1
ATOM 747 N N . TYR A 1 98 ? 10.843 2.645 -13.394 1.00 51.44 98 TYR A N 1
ATOM 748 C CA . TYR A 1 98 ? 11.586 3.661 -14.146 1.00 51.44 98 TYR A CA 1
ATOM 749 C C . TYR A 1 98 ? 11.759 3.325 -15.643 1.00 51.44 98 TYR A C 1
ATOM 751 O O . TYR A 1 98 ? 11.794 4.230 -16.472 1.00 51.44 98 TYR A O 1
ATOM 759 N N . ILE A 1 99 ? 11.795 2.040 -16.022 1.00 48.16 99 ILE A N 1
ATOM 760 C CA . ILE A 1 99 ? 11.965 1.617 -17.428 1.00 48.16 99 ILE A CA 1
ATOM 761 C C . ILE A 1 99 ? 10.669 1.827 -18.241 1.00 48.16 99 ILE A C 1
ATOM 763 O 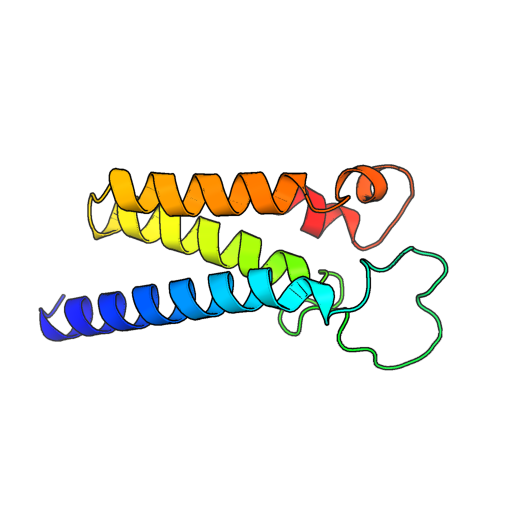O . ILE A 1 99 ? 10.705 1.962 -19.463 1.00 48.16 99 ILE A O 1
ATOM 767 N N . ALA A 1 100 ? 9.518 1.933 -17.571 1.00 50.16 100 ALA A N 1
ATOM 768 C CA . ALA A 1 100 ? 8.205 2.074 -18.197 1.00 50.16 100 ALA A CA 1
ATOM 769 C C . ALA A 1 100 ? 8.005 3.370 -18.989 1.00 50.16 100 ALA A C 1
ATOM 771 O O . ALA A 1 100 ? 7.245 3.395 -19.957 1.00 50.16 100 ALA A O 1
ATOM 772 N N . ASN A 1 101 ? 8.669 4.445 -18.560 1.00 48.44 101 ASN A N 1
ATOM 773 C CA . ASN A 1 101 ? 8.481 5.778 -19.125 1.00 48.44 101 ASN A CA 1
ATOM 774 C C . ASN A 1 101 ? 9.359 6.057 -20.346 1.00 48.44 101 ASN A C 1
ATOM 776 O O . ASN A 1 101 ? 9.195 7.111 -20.957 1.00 48.44 101 ASN A O 1
ATOM 780 N N . LEU A 1 102 ? 10.285 5.160 -20.707 1.00 49.53 102 LEU A N 1
ATOM 781 C CA . LEU A 1 102 ? 11.232 5.470 -21.775 1.00 49.53 102 LEU A CA 1
ATOM 782 C C . LEU A 1 102 ? 10.662 5.285 -23.185 1.00 49.53 102 LEU A C 1
ATOM 784 O O . LEU A 1 102 ? 11.016 6.0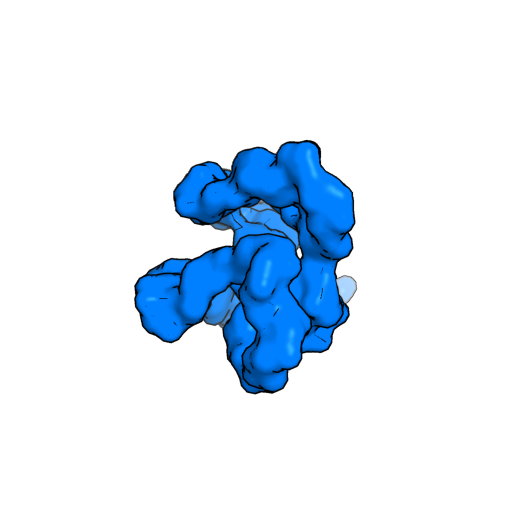68 -24.058 1.00 49.53 102 LEU A O 1
ATOM 788 N N . GLU A 1 103 ? 9.773 4.322 -23.442 1.00 46.03 103 GLU A N 1
ATOM 789 C CA . GLU A 1 103 ? 9.368 4.033 -24.826 1.00 46.03 103 GLU A CA 1
ATOM 790 C C . GLU A 1 103 ? 7.969 3.424 -24.920 1.00 46.03 103 GLU A C 1
ATOM 792 O O . GLU A 1 103 ? 7.813 2.232 -24.679 1.00 46.03 103 GLU A O 1
ATOM 797 N N . GLY A 1 104 ? 6.955 4.220 -25.294 1.00 50.06 104 GLY A N 1
ATOM 798 C CA . GLY A 1 104 ? 5.738 3.773 -26.006 1.00 50.06 104 GLY A CA 1
ATOM 799 C C . GLY A 1 104 ? 4.958 2.559 -25.468 1.00 50.06 104 GLY A C 1
ATOM 800 O O . GLY A 1 104 ? 4.130 1.999 -26.186 1.00 50.06 104 GLY A O 1
ATOM 801 N N . SER A 1 105 ? 5.219 2.123 -24.237 1.00 52.22 105 SER A N 1
ATOM 802 C CA . SER A 1 105 ? 4.693 0.894 -23.657 1.00 52.22 105 SER A CA 1
ATOM 803 C C . SER A 1 105 ? 3.259 1.122 -23.194 1.00 52.22 105 SER A C 1
ATOM 805 O O . SER A 1 105 ? 2.987 2.079 -22.474 1.00 52.22 105 SER A O 1
ATOM 807 N N . ARG A 1 106 ? 2.330 0.212 -23.531 1.00 50.72 106 ARG A N 1
ATOM 808 C CA . ARG A 1 106 ? 0.930 0.232 -23.034 1.00 50.72 106 ARG A CA 1
ATOM 809 C C . ARG A 1 106 ? 0.814 0.216 -21.505 1.00 50.72 106 ARG A C 1
ATOM 811 O O . ARG A 1 106 ? -0.268 0.447 -20.973 1.00 50.72 106 ARG A O 1
ATOM 818 N N . CYS A 1 107 ? 1.908 -0.097 -20.824 1.00 52.25 107 CYS A N 1
ATOM 819 C CA . CYS A 1 107 ? 2.016 -0.226 -19.380 1.00 52.25 107 CYS A CA 1
ATOM 820 C C . CYS A 1 107 ? 2.317 1.114 -18.673 1.00 52.25 107 CYS A C 1
ATOM 822 O O . CYS A 1 107 ? 2.120 1.224 -17.461 1.00 52.25 107 CYS A O 1
ATOM 824 N N . SER A 1 108 ? 2.758 2.138 -19.423 1.00 60.00 108 SER A N 1
ATOM 825 C CA . SER A 1 108 ? 3.277 3.394 -18.865 1.00 60.00 108 SER A CA 1
ATOM 826 C C . SER A 1 108 ? 2.248 4.164 -18.034 1.00 60.00 108 SER A C 1
ATOM 828 O O . SER A 1 108 ? 2.596 4.672 -16.974 1.00 60.00 108 SER A O 1
ATOM 830 N N . ASP A 1 109 ? 0.973 4.188 -18.437 1.00 62.78 109 ASP A N 1
ATOM 831 C CA . ASP A 1 109 ? -0.073 4.928 -17.712 1.00 62.78 109 ASP A CA 1
ATOM 832 C C . ASP A 1 109 ? -0.425 4.277 -16.362 1.00 62.78 109 ASP A C 1
ATOM 834 O O . ASP A 1 109 ? -0.491 4.950 -15.335 1.00 62.78 109 ASP A O 1
ATOM 838 N N . ALA A 1 110 ? -0.584 2.949 -16.321 1.00 61.41 110 ALA A N 1
ATOM 839 C CA . ALA A 1 110 ? -0.889 2.233 -15.079 1.00 61.41 110 ALA A CA 1
ATOM 840 C C . ALA A 1 110 ? 0.272 2.313 -14.076 1.00 61.41 110 ALA A C 1
ATOM 842 O O . ALA A 1 110 ? 0.051 2.508 -12.882 1.00 61.41 110 ALA A O 1
ATOM 843 N N . GLN A 1 111 ? 1.509 2.202 -14.566 1.00 63.09 111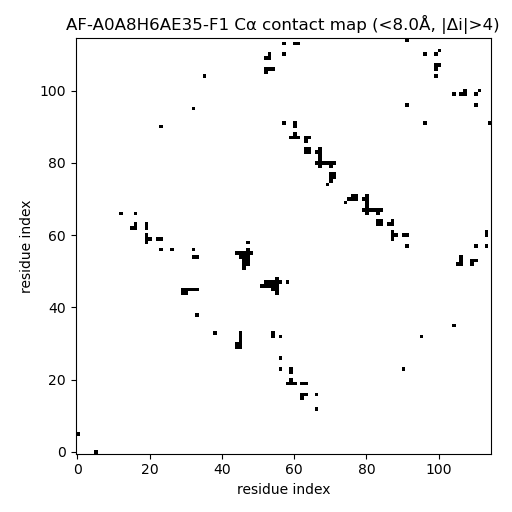 GLN A N 1
ATOM 844 C CA . GLN A 1 111 ? 2.718 2.352 -13.757 1.00 63.09 111 GLN A CA 1
ATOM 845 C C . GLN A 1 111 ? 2.891 3.798 -13.273 1.00 63.09 111 GLN A C 1
ATOM 847 O O . GLN A 1 111 ? 3.152 4.006 -12.092 1.00 63.09 111 GLN A O 1
ATOM 852 N N . SER A 1 112 ? 2.659 4.790 -14.140 1.00 62.78 112 SER A N 1
ATOM 853 C CA . SER A 1 112 ? 2.726 6.211 -13.781 1.00 62.78 112 SER A CA 1
ATOM 854 C C . SER A 1 112 ? 1.643 6.641 -12.795 1.00 62.78 112 SER A C 1
ATOM 856 O O . SER A 1 112 ? 1.850 7.618 -12.090 1.00 62.78 112 SER A O 1
ATOM 858 N N . ARG A 1 113 ? 0.482 5.978 -12.776 1.00 68.31 113 ARG A N 1
ATOM 859 C CA . ARG A 1 113 ? -0.602 6.252 -11.818 1.00 68.31 113 ARG A CA 1
ATOM 860 C C . ARG A 1 113 ? -0.414 5.549 -10.478 1.00 68.31 113 ARG A C 1
ATOM 862 O O . ARG A 1 113 ? -1.018 5.960 -9.492 1.00 68.31 113 ARG A O 1
ATOM 869 N N . ALA A 1 114 ? 0.323 4.441 -10.472 1.00 63.28 114 ALA A N 1
ATOM 870 C CA . ALA A 1 114 ? 0.665 3.716 -9.255 1.00 63.28 114 ALA A CA 1
ATOM 871 C C . ALA A 1 114 ? 1.824 4.380 -8.493 1.00 63.28 114 ALA A C 1
ATOM 873 O O . ALA A 1 114 ? 1.881 4.245 -7.271 1.00 63.28 114 ALA A O 1
ATOM 874 N N . TRP A 1 115 ? 2.722 5.060 -9.215 1.00 59.53 115 TRP A N 1
ATOM 875 C CA . TRP A 1 115 ? 3.715 5.983 -8.663 1.00 59.53 115 TRP A CA 1
ATOM 876 C C . TRP A 1 115 ? 3.056 7.274 -8.163 1.00 59.53 115 TRP A C 1
ATOM 878 O O . TRP A 1 115 ? 3.378 7.691 -7.027 1.00 59.53 115 TRP A O 1
#

Radius of gyration: 15.89 Å; Cα contacts (8 Å, |Δi|>4): 98; chains: 1; bounding box: 36×25×43 Å

Mean predicted aligned error: 9.31 Å

Foldseek 3Di:
DDPVVLVVVVVVLVVLLVVLVVVLVCCVVADAADDPVPPPDDDGQQADPVDRLEGVNLVSLVSLQVSLVCCCPPVVNNVSSVVSNVVSVVSLVVRVLVVLPPDDGSNVVVNVVSD

Secondary structure (DSSP, 8-state):
--HHHHHHHHHHHHHHHHHHHHHHHGGGSSPPPPPGGGTTS---TTB-SS-TTSBHHHHHHHHHHHHHHHHHHHH--HHHHHHHHHHHHHHHHHTTGGGGGSS--TTHHHHHHH-

pLDDT: mean 76.32, std 17.05, range [40.75, 96.62]

Organism: Petromyces alliaceus (NCBI:txid209559)

Sequence (115 aa):
MSEATLTVRRSYAELYAHAALNSIENWTDLPELPTPAMDLTGGSPRWSSLHPSAPLKLESVVALVLLGVYEYCQRGNFSKMRSRANKALATAVDLPLYIANLEGSRCSDAQSRAW

Nearest PDB structures (foldseek):
  6bzd-assembly2_D  TM=6.286E-01  e=6.198E+00  Homo sapiens

Solvent-accessible surface area (backbone atoms only — not comparable to full-atom values): 6718 Å² total; per-residue (Å²): 134,59,70,70,60,53,53,51,53,50,54,50,54,51,51,51,50,51,51,28,52,54,49,61,71,48,44,83,81,44,76,74,80,87,54,89,88,66,79,82,70,76,97,64,92,51,45,2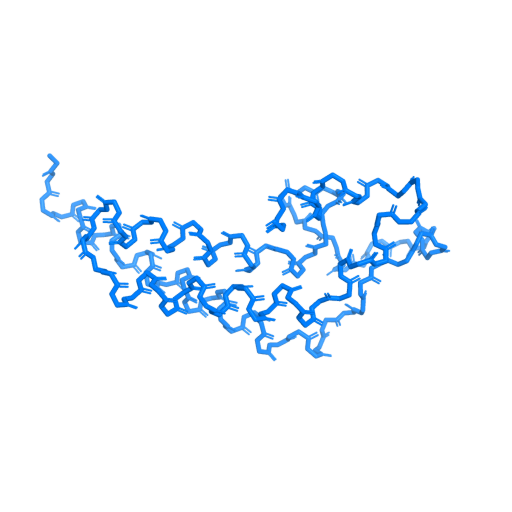6,94,90,38,81,54,30,52,38,76,50,53,37,36,52,49,27,42,55,52,14,51,44,27,40,79,77,63,67,34,58,69,62,13,50,53,31,39,51,50,25,49,54,54,53,66,73,40,77,59,77,67,39,75,76,61,98,42,82,39,27,64,55,52,61,70,71,103